Protein AF-A0A2V7C5Q1-F1 (afdb_monomer_lite)

Foldseek 3Di:
DPPVVVVVVVVVVVCVVVPPDDPPPPPPPPQCAVVVLVVLVVLLVVLVVVLVVLVPDPDCPVVVSVVSNVVSVVSNVVSVVVNVVCVVVPGPCPVVPPDDDDDPDDDDDDDDD

Structure (mmCIF, N/CA/C/O backbone):
data_AF-A0A2V7C5Q1-F1
#
_entry.id   AF-A0A2V7C5Q1-F1
#
loop_
_atom_site.group_PDB
_atom_site.id
_atom_site.type_symbol
_atom_site.label_atom_id
_atom_site.label_alt_id
_atom_site.label_comp_id
_atom_site.label_asym_id
_atom_site.label_entity_id
_atom_site.label_seq_id
_atom_site.pdbx_PDB_ins_code
_atom_site.Cartn_x
_atom_site.Cartn_y
_atom_site.Cartn_z
_atom_site.occupancy
_atom_site.B_iso_or_equiv
_atom_site.auth_seq_id
_atom_site.auth_comp_id
_atom_site.auth_asym_id
_atom_sit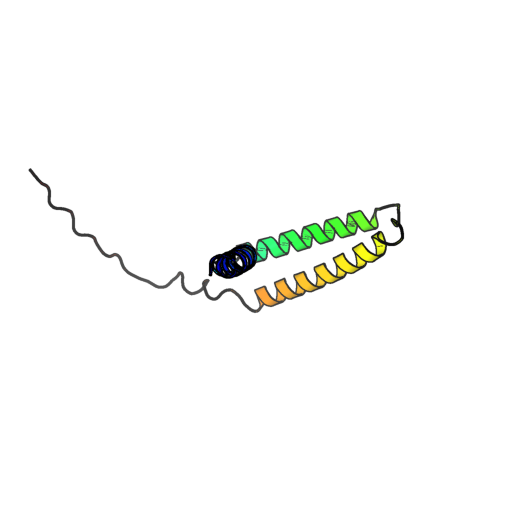e.auth_atom_id
_atom_site.pdbx_PDB_model_num
ATOM 1 N N . MET A 1 1 ? 25.842 -49.068 24.615 1.00 47.88 1 MET A N 1
ATOM 2 C CA . MET A 1 1 ? 24.574 -48.345 24.351 1.00 47.88 1 MET A CA 1
ATOM 3 C C . MET A 1 1 ? 24.735 -46.822 24.181 1.00 47.88 1 MET A C 1
ATOM 5 O O . MET A 1 1 ? 23.739 -46.120 24.160 1.00 47.88 1 MET A O 1
ATOM 9 N N . LEU A 1 2 ? 25.950 -46.299 23.956 1.00 52.22 2 LEU A N 1
ATOM 10 C CA . LEU A 1 2 ? 26.220 -44.850 23.940 1.00 52.22 2 LEU A CA 1
ATOM 11 C C . LEU A 1 2 ? 25.971 -44.152 22.582 1.00 52.22 2 LEU A C 1
ATOM 13 O O . LEU A 1 2 ? 25.847 -42.941 22.516 1.00 52.22 2 LEU A O 1
ATOM 17 N N . LYS A 1 3 ? 25.872 -44.906 21.479 1.00 51.38 3 LYS A N 1
ATOM 18 C CA . LYS A 1 3 ? 25.737 -44.343 20.118 1.00 51.38 3 LYS A CA 1
ATOM 19 C C . LYS A 1 3 ? 24.291 -44.017 19.709 1.00 51.38 3 LYS A C 1
ATOM 21 O O . LYS A 1 3 ? 24.085 -43.271 18.761 1.00 51.38 3 LYS A O 1
ATOM 26 N N . ARG A 1 4 ? 23.300 -44.571 20.420 1.00 53.19 4 ARG A N 1
ATOM 27 C CA . ARG A 1 4 ? 21.861 -44.351 20.163 1.00 53.19 4 ARG A CA 1
ATOM 28 C C . ARG A 1 4 ? 21.314 -43.128 20.912 1.00 53.19 4 ARG A C 1
ATOM 30 O O . ARG A 1 4 ? 20.378 -42.492 20.450 1.00 53.19 4 ARG A O 1
ATOM 37 N N . SER A 1 5 ? 21.930 -42.765 22.037 1.00 53.47 5 SER A N 1
ATOM 38 C CA . SER A 1 5 ? 21.578 -41.576 22.822 1.00 53.47 5 SER A CA 1
ATOM 39 C C . SER A 1 5 ? 22.082 -40.274 22.191 1.00 53.47 5 SER A C 1
ATOM 41 O O . SER A 1 5 ? 21.421 -39.249 22.312 1.00 53.47 5 SER A O 1
ATOM 43 N N . VAL A 1 6 ? 23.201 -40.310 21.457 1.00 57.62 6 VAL A N 1
ATOM 44 C CA . VAL A 1 6 ? 23.737 -39.134 20.741 1.00 57.62 6 VAL A CA 1
ATOM 45 C C . VAL A 1 6 ? 22.853 -38.747 19.551 1.00 57.62 6 VAL A C 1
ATOM 47 O O . VAL A 1 6 ? 22.628 -37.567 19.307 1.00 57.62 6 VAL A O 1
ATOM 50 N N . THR A 1 7 ? 22.283 -39.727 18.844 1.00 54.09 7 THR A N 1
ATOM 51 C CA . THR A 1 7 ? 21.331 -39.480 17.747 1.00 54.09 7 THR A CA 1
ATOM 52 C C . THR A 1 7 ? 19.997 -38.941 18.263 1.00 54.09 7 THR A C 1
ATOM 54 O O . THR A 1 7 ? 19.452 -38.014 17.670 1.00 54.09 7 THR A O 1
ATOM 57 N N . ALA A 1 8 ? 19.506 -39.446 19.400 1.00 53.72 8 ALA A N 1
ATOM 58 C CA . ALA A 1 8 ? 18.302 -38.917 20.042 1.00 53.72 8 ALA A CA 1
ATOM 59 C C . ALA A 1 8 ? 18.487 -37.466 20.527 1.00 53.72 8 ALA A C 1
ATOM 61 O O . ALA A 1 8 ? 17.603 -36.642 20.316 1.00 53.72 8 ALA A O 1
ATOM 62 N N . ALA A 1 9 ? 19.647 -37.129 21.101 1.00 54.22 9 ALA A N 1
ATOM 63 C CA . ALA A 1 9 ? 19.957 -35.766 21.541 1.00 54.22 9 ALA A CA 1
ATOM 64 C C . ALA A 1 9 ? 20.109 -34.775 20.369 1.00 54.22 9 ALA A C 1
ATOM 66 O O . ALA A 1 9 ? 19.682 -33.627 20.477 1.00 54.22 9 ALA A O 1
ATOM 67 N N . LEU A 1 10 ? 20.658 -35.218 19.231 1.00 54.12 10 LEU A N 1
ATOM 68 C CA . LEU A 1 10 ? 20.826 -34.377 18.042 1.00 54.12 10 LEU A CA 1
ATOM 69 C C . LEU A 1 10 ? 19.479 -34.033 17.376 1.00 54.12 10 LEU A C 1
ATOM 71 O O . LEU A 1 10 ? 19.261 -32.888 16.990 1.00 54.12 10 LEU A O 1
ATOM 75 N N . VAL A 1 11 ? 18.550 -34.992 17.288 1.00 56.09 11 VAL A N 1
ATOM 76 C CA . VAL A 1 11 ? 17.201 -34.752 16.733 1.00 56.09 11 VAL A CA 1
ATOM 77 C C . VAL A 1 11 ? 16.375 -33.845 17.654 1.00 56.09 11 VAL A C 1
ATOM 79 O O . VAL A 1 11 ? 15.636 -32.989 17.170 1.00 56.09 11 VAL A O 1
ATOM 82 N N . LEU A 1 12 ? 16.551 -33.961 18.974 1.00 54.03 12 LEU A N 1
ATOM 83 C CA . LEU A 1 12 ? 15.882 -33.100 19.954 1.00 54.03 12 LEU A CA 1
ATOM 84 C C . LEU A 1 12 ? 16.397 -31.652 19.902 1.00 54.03 12 LEU A C 1
ATOM 86 O O . LEU A 1 12 ? 15.598 -30.727 19.990 1.00 54.03 12 LEU A O 1
ATOM 90 N N . ALA A 1 13 ? 17.697 -31.440 19.673 1.00 53.12 13 ALA A N 1
ATOM 91 C CA . ALA A 1 13 ? 18.274 -30.100 19.533 1.00 53.12 13 ALA A CA 1
ATOM 92 C C . ALA A 1 13 ? 17.837 -29.389 18.237 1.00 53.12 13 ALA A C 1
ATOM 94 O O . ALA A 1 13 ? 17.578 -28.188 18.257 1.00 53.12 13 ALA A O 1
ATOM 95 N N . VAL A 1 14 ? 17.687 -30.120 17.124 1.00 54.56 14 VAL A N 1
ATOM 96 C CA . VAL A 1 14 ? 17.176 -29.554 15.859 1.00 54.56 14 VAL A CA 1
ATOM 97 C C . VAL A 1 14 ? 15.660 -29.312 15.925 1.00 54.56 14 VAL A C 1
ATOM 99 O O . VAL A 1 14 ? 15.179 -28.291 15.437 1.00 54.56 14 VAL A O 1
ATOM 102 N N . GLY A 1 15 ? 14.904 -30.189 16.594 1.00 49.44 15 GLY A N 1
ATOM 103 C CA . GLY A 1 15 ? 13.470 -29.995 16.837 1.00 49.44 15 GLY A CA 1
ATOM 104 C C . GLY A 1 15 ? 13.150 -28.829 17.782 1.00 49.44 15 GLY A C 1
ATOM 105 O O . GLY A 1 15 ? 12.096 -28.209 17.654 1.00 49.44 15 GLY A O 1
ATOM 106 N N . PHE A 1 16 ? 14.064 -28.473 18.689 1.00 51.22 16 PHE A N 1
ATOM 107 C CA . PHE A 1 16 ? 13.860 -27.366 19.628 1.00 51.22 16 PHE A CA 1
ATOM 108 C C . PHE A 1 16 ? 14.039 -25.982 18.983 1.00 51.22 16 PHE A C 1
ATOM 110 O O . PHE A 1 16 ? 13.375 -25.031 19.390 1.00 51.22 16 PHE A O 1
ATOM 117 N N . VAL A 1 17 ? 14.856 -25.867 17.927 1.00 53.59 17 VAL A N 1
ATOM 118 C CA . VAL A 1 17 ? 15.017 -24.608 17.172 1.00 53.59 17 VAL A CA 1
ATOM 119 C C . VAL A 1 17 ? 13.775 -24.284 16.324 1.00 53.59 17 VAL A C 1
ATOM 121 O O . VAL A 1 17 ? 13.505 -23.113 16.076 1.00 53.59 17 VAL A O 1
ATOM 124 N N . LEU A 1 18 ? 12.964 -25.281 15.943 1.00 57.19 18 LEU A N 1
ATOM 125 C CA . LEU A 1 18 ? 11.686 -25.058 15.243 1.00 57.19 18 LEU A CA 1
ATOM 126 C C . LEU A 1 18 ? 10.449 -25.037 16.164 1.00 57.19 18 LEU A C 1
ATOM 128 O O . LEU A 1 18 ? 9.371 -24.659 15.712 1.00 57.19 18 LEU A O 1
ATOM 132 N N . GLY A 1 19 ? 10.568 -25.449 17.430 1.00 52.78 19 GLY A N 1
ATOM 133 C CA . GLY A 1 19 ? 9.412 -25.773 18.277 1.00 52.78 19 GLY A CA 1
ATOM 134 C C . GLY A 1 19 ? 9.034 -24.767 19.370 1.00 52.78 19 GLY A C 1
ATOM 135 O O . GLY A 1 19 ? 8.028 -24.987 20.039 1.00 52.78 19 GLY A O 1
ATOM 136 N N . PHE A 1 20 ? 9.802 -23.692 19.591 1.00 50.72 20 PHE A N 1
ATOM 137 C CA . PHE A 1 20 ? 9.652 -22.845 20.789 1.00 50.72 20 PHE A CA 1
ATOM 138 C C . PHE A 1 20 ? 9.480 -21.333 20.530 1.00 50.72 20 PHE A C 1
ATOM 140 O O . PHE A 1 20 ? 9.991 -20.511 21.283 1.00 50.72 20 PHE A O 1
ATOM 147 N N . VAL A 1 21 ? 8.704 -20.942 19.509 1.00 48.56 21 VAL A N 1
ATOM 148 C CA . VAL A 1 21 ? 8.157 -19.567 19.375 1.00 48.56 21 VAL A CA 1
ATOM 149 C C . VAL A 1 21 ? 6.684 -19.615 18.933 1.00 48.56 21 VAL A C 1
ATOM 151 O O . VAL A 1 21 ? 6.317 -19.079 17.896 1.00 48.56 21 VAL A O 1
ATOM 154 N N . THR A 1 22 ? 5.803 -20.265 19.702 1.00 55.88 22 THR A N 1
ATOM 155 C CA . THR A 1 22 ? 4.358 -20.297 19.357 1.00 55.88 22 THR A CA 1
ATOM 156 C C . THR A 1 22 ? 3.423 -19.876 20.491 1.00 55.88 22 THR A C 1
ATOM 158 O O . THR A 1 22 ? 2.235 -20.139 20.402 1.00 55.88 22 THR A O 1
ATOM 161 N N . LEU A 1 23 ? 3.883 -19.197 21.551 1.00 52.34 23 LEU A N 1
ATOM 162 C CA . LEU A 1 23 ? 2.981 -18.861 22.675 1.00 52.34 23 LEU A CA 1
ATOM 163 C C . LEU A 1 23 ? 3.088 -17.446 23.262 1.00 52.34 23 LEU A C 1
ATOM 165 O O . LEU A 1 23 ? 2.493 -17.188 24.300 1.00 52.34 23 LEU A O 1
ATOM 169 N N . ALA A 1 24 ? 3.761 -16.499 22.602 1.00 51.56 24 ALA A N 1
ATOM 170 C CA . ALA A 1 24 ? 3.829 -15.123 23.119 1.00 51.56 24 ALA A CA 1
ATOM 171 C C . ALA A 1 24 ? 3.600 -14.019 22.074 1.00 51.56 24 ALA A C 1
ATOM 173 O O . ALA A 1 24 ? 3.949 -12.870 22.311 1.00 51.56 24 ALA A O 1
ATOM 174 N N . PHE A 1 25 ? 2.966 -14.340 20.944 1.00 48.59 25 PHE A N 1
ATOM 175 C CA . PHE A 1 25 ? 2.326 -13.330 20.095 1.00 48.59 25 PHE A CA 1
ATOM 176 C C . PHE A 1 25 ? 0.804 -13.472 20.172 1.00 48.59 25 PHE A C 1
ATOM 178 O O . PHE A 1 25 ? 0.094 -13.465 19.170 1.00 48.59 25 PHE A O 1
ATOM 185 N N . THR A 1 26 ? 0.275 -13.541 21.396 1.00 54.50 26 THR A N 1
ATOM 186 C CA . THR A 1 26 ? -1.010 -12.888 21.635 1.00 54.50 26 THR A CA 1
ATOM 187 C C . THR A 1 26 ? -0.733 -11.412 21.416 1.00 54.50 26 THR A C 1
ATOM 189 O O . THR A 1 26 ? -0.275 -10.709 22.314 1.00 54.50 26 THR A O 1
ATOM 192 N N . GLN A 1 27 ? -0.920 -10.963 20.172 1.00 46.00 27 GLN A N 1
ATOM 193 C CA . GLN A 1 27 ? -1.228 -9.572 19.917 1.00 46.00 27 GLN A CA 1
ATOM 194 C C . GLN A 1 27 ? -2.416 -9.268 20.826 1.00 46.00 27 GLN A C 1
ATOM 196 O O . GLN A 1 27 ? -3.558 -9.601 20.507 1.00 46.00 27 GLN A O 1
ATOM 201 N N . ASP A 1 28 ? -2.123 -8.651 21.964 1.00 44.41 28 ASP A N 1
ATOM 202 C CA . ASP A 1 28 ? -3.029 -7.762 22.663 1.00 44.41 28 ASP A CA 1
ATOM 203 C C . ASP A 1 28 ? -3.309 -6.648 21.653 1.00 44.41 28 ASP A C 1
ATOM 205 O O . ASP A 1 28 ? -2.630 -5.624 21.579 1.00 44.41 28 ASP A O 1
ATOM 209 N N . LYS A 1 29 ? -4.172 -6.963 20.683 1.00 52.06 29 LYS A N 1
ATOM 210 C CA . LYS A 1 29 ? -4.611 -6.031 19.668 1.00 52.06 29 LYS A CA 1
ATOM 211 C C . LYS A 1 29 ? -5.435 -5.061 20.493 1.00 52.06 29 LYS A C 1
ATOM 213 O O . LYS A 1 29 ? -6.502 -5.478 20.956 1.00 52.06 29 LYS A O 1
ATOM 218 N N . PRO A 1 30 ? -4.961 -3.819 20.726 1.00 51.84 30 PRO A N 1
ATOM 219 C CA . PRO A 1 30 ? -5.794 -2.852 21.407 1.00 51.84 30 PRO A CA 1
ATOM 220 C C . PRO A 1 30 ? -7.134 -2.863 20.672 1.00 51.84 30 PRO A C 1
ATOM 222 O O . PRO A 1 30 ? -7.133 -3.027 19.438 1.00 51.84 30 PRO A O 1
ATOM 225 N N . PRO A 1 31 ? -8.267 -2.769 21.398 1.00 53.78 31 PRO A N 1
ATOM 226 C CA . PRO A 1 31 ? -9.587 -2.774 20.778 1.00 53.78 31 PRO A CA 1
ATOM 227 C C . PRO A 1 31 ? -9.520 -1.850 19.573 1.00 53.78 31 PRO A C 1
ATOM 229 O O . PRO A 1 31 ? -8.794 -0.860 19.650 1.00 53.78 31 PRO A O 1
ATOM 232 N N . ALA A 1 32 ? -10.169 -2.186 18.456 1.00 56.09 32 ALA A N 1
ATOM 233 C CA . ALA A 1 32 ? -10.187 -1.356 17.252 1.00 56.09 32 ALA A CA 1
ATOM 234 C C . ALA A 1 32 ? -10.737 0.035 17.614 1.00 56.09 32 ALA A C 1
ATOM 236 O O . ALA A 1 32 ? -11.925 0.327 17.546 1.00 56.09 32 ALA A O 1
ATOM 237 N N . THR A 1 33 ? -9.849 0.861 18.144 1.00 58.44 33 THR A N 1
ATOM 238 C CA . THR A 1 33 ? -10.150 2.108 18.818 1.00 58.44 33 THR A CA 1
ATOM 239 C C . THR A 1 33 ? -10.123 3.150 17.723 1.00 58.44 33 THR A C 1
ATOM 241 O O . THR A 1 33 ? -9.533 2.953 16.660 1.00 58.44 33 THR A O 1
ATOM 244 N N . ARG A 1 34 ? -10.701 4.312 17.995 1.00 60.25 34 ARG A N 1
ATOM 245 C CA . ARG A 1 34 ? -10.571 5.524 17.176 1.00 60.25 34 ARG A CA 1
ATOM 246 C C . ARG A 1 34 ? -9.149 5.744 16.604 1.00 60.25 34 ARG A C 1
ATOM 248 O O . ARG A 1 34 ? -9.019 6.240 15.491 1.00 60.25 34 ARG A O 1
ATOM 255 N N . ALA A 1 35 ? -8.104 5.310 17.322 1.00 63.81 35 ALA A N 1
ATOM 256 C CA . ALA A 1 35 ? -6.705 5.300 16.882 1.00 63.81 35 ALA A CA 1
ATOM 257 C C . ALA A 1 35 ? -6.414 4.395 15.661 1.00 63.81 35 ALA A C 1
ATOM 259 O O . ALA A 1 35 ? -5.671 4.798 14.771 1.00 63.81 3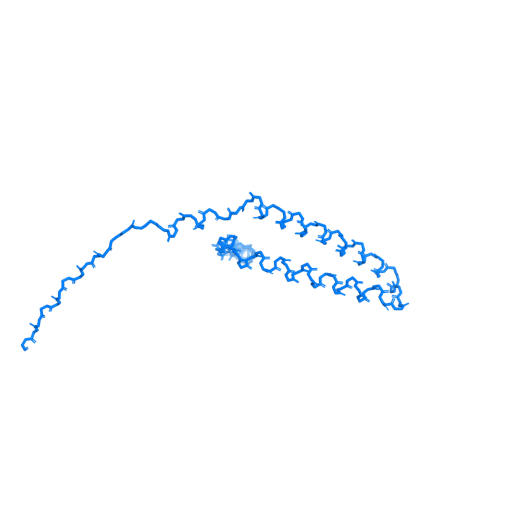5 ALA A O 1
ATOM 260 N N . GLY A 1 36 ? -7.022 3.208 15.571 1.00 72.62 36 GLY A N 1
ATOM 261 C CA . GLY A 1 36 ? -6.888 2.313 14.416 1.00 72.62 36 GLY A CA 1
ATOM 262 C C . GLY A 1 36 ? -7.556 2.879 13.161 1.00 72.62 36 GLY A C 1
ATOM 263 O O . GLY A 1 36 ? -7.004 2.785 12.069 1.00 72.62 36 GLY A O 1
ATOM 264 N N . LEU A 1 37 ? -8.694 3.567 13.310 1.00 80.19 37 LEU A N 1
ATOM 265 C CA . LEU A 1 37 ? -9.349 4.237 12.181 1.00 80.19 37 LEU A CA 1
ATOM 266 C C . LEU A 1 37 ? -8.505 5.399 11.634 1.00 80.19 37 LEU A C 1
ATOM 268 O O . LEU A 1 37 ? -8.453 5.609 10.424 1.00 80.19 37 LEU A O 1
ATOM 272 N N . HIS A 1 38 ? -7.803 6.122 12.511 1.00 83.31 38 HIS A N 1
ATOM 273 C CA . HIS A 1 38 ? -6.856 7.160 12.100 1.00 83.31 38 HIS A CA 1
ATOM 274 C C . HIS A 1 38 ? -5.692 6.581 11.279 1.00 83.31 38 HIS A C 1
ATOM 276 O O . HIS A 1 38 ? -5.303 7.166 10.271 1.00 83.31 38 HIS A O 1
ATOM 282 N N . GLN A 1 39 ? -5.177 5.406 11.655 1.00 87.81 39 GLN A N 1
ATOM 283 C CA . GLN A 1 39 ? -4.134 4.712 10.890 1.00 87.81 39 GLN A CA 1
ATOM 284 C C . GLN A 1 39 ? -4.627 4.273 9.505 1.00 87.81 39 GLN A C 1
ATOM 286 O O . GLN A 1 39 ? -3.905 4.445 8.526 1.00 87.81 39 GLN A O 1
ATOM 291 N N . ILE A 1 40 ? -5.864 3.776 9.400 1.00 88.81 40 ILE A N 1
ATOM 292 C CA . ILE A 1 40 ? -6.489 3.428 8.111 1.00 88.81 40 ILE A CA 1
ATOM 293 C C . ILE A 1 40 ? -6.620 4.666 7.212 1.00 88.81 40 ILE A C 1
ATOM 295 O O . ILE A 1 40 ? -6.297 4.602 6.028 1.00 88.81 40 ILE A O 1
ATOM 299 N N . TYR A 1 41 ? -7.018 5.813 7.771 1.00 89.31 41 TYR A N 1
ATOM 300 C CA . TYR A 1 41 ? -7.068 7.079 7.031 1.00 89.31 41 TYR A CA 1
ATOM 301 C C . TYR A 1 41 ? -5.683 7.544 6.562 1.00 89.31 41 TYR A C 1
ATOM 303 O O . TYR A 1 41 ? -5.529 7.972 5.417 1.00 89.31 41 TYR A O 1
ATOM 311 N N . ALA A 1 42 ? -4.669 7.444 7.424 1.00 91.56 42 ALA A N 1
ATOM 312 C CA . ALA A 1 42 ? -3.295 7.788 7.069 1.00 91.56 42 ALA A CA 1
ATOM 313 C C . ALA A 1 42 ? -2.758 6.884 5.947 1.00 91.56 42 ALA A C 1
ATOM 315 O O . ALA A 1 42 ? -2.145 7.380 5.002 1.00 91.56 42 ALA A O 1
ATOM 316 N N . ALA A 1 43 ? -3.047 5.581 6.009 1.00 91.94 43 ALA A N 1
ATOM 317 C CA . ALA A 1 43 ? -2.694 4.625 4.963 1.00 91.94 43 ALA A CA 1
ATOM 318 C C . ALA A 1 43 ? -3.418 4.919 3.638 1.00 91.94 43 ALA A C 1
ATOM 320 O O . ALA A 1 43 ? -2.808 4.868 2.574 1.00 91.94 43 ALA A O 1
ATOM 321 N N . ALA A 1 44 ? -4.701 5.286 3.678 1.00 93.62 44 ALA A N 1
ATOM 322 C CA . ALA A 1 44 ? -5.432 5.667 2.469 1.00 93.62 44 ALA A CA 1
ATOM 323 C C . ALA A 1 44 ? -4.796 6.893 1.789 1.00 93.62 44 ALA A C 1
ATOM 325 O O . ALA A 1 44 ? -4.621 6.907 0.570 1.00 93.62 44 ALA A O 1
ATOM 326 N N . LYS A 1 45 ? -4.375 7.889 2.579 1.00 93.94 45 LYS A N 1
ATOM 327 C CA . LYS A 1 45 ? -3.687 9.082 2.070 1.00 93.94 45 LYS A CA 1
ATOM 328 C C . LYS A 1 45 ? -2.317 8.755 1.465 1.00 93.94 45 LYS A C 1
ATOM 330 O O . LYS A 1 45 ? -1.981 9.283 0.405 1.00 93.94 45 LYS A O 1
ATOM 335 N N . SER A 1 46 ? -1.534 7.880 2.099 1.00 94.75 46 SER A N 1
ATOM 336 C CA . SER A 1 46 ? -0.220 7.492 1.569 1.00 94.75 46 SER A CA 1
ATOM 337 C C . SER A 1 46 ? -0.332 6.697 0.265 1.00 94.75 46 SER A C 1
ATOM 339 O O . SER A 1 46 ? 0.489 6.878 -0.638 1.00 94.75 46 SER A O 1
ATOM 341 N N . LEU A 1 47 ? -1.370 5.867 0.112 1.00 94.38 47 LEU A N 1
ATOM 342 C CA . LEU A 1 47 ? -1.657 5.192 -1.156 1.00 94.38 47 LEU A CA 1
ATOM 343 C C . LEU A 1 47 ? -2.036 6.178 -2.262 1.00 94.38 47 LEU A C 1
ATOM 345 O O . LEU A 1 47 ? -1.587 6.016 -3.393 1.00 94.38 47 LEU A O 1
ATOM 349 N N . GLU A 1 48 ? -2.802 7.220 -1.948 1.00 94.50 48 GLU A N 1
ATOM 350 C CA . GLU A 1 48 ? -3.151 8.270 -2.909 1.00 94.50 48 GLU A CA 1
ATOM 351 C C . GLU A 1 48 ? -1.906 9.046 -3.377 1.00 94.50 48 GLU A C 1
ATOM 353 O O . GLU A 1 48 ? -1.722 9.299 -4.570 1.00 94.50 48 GLU A O 1
ATOM 358 N N . GLU A 1 49 ? -1.001 9.377 -2.453 1.00 95.44 49 GLU A N 1
ATOM 359 C CA . GLU A 1 49 ? 0.306 9.953 -2.788 1.00 95.44 49 GLU A CA 1
ATOM 360 C C . GLU A 1 49 ? 1.112 9.009 -3.680 1.00 95.44 49 GLU A C 1
ATOM 362 O O . GLU A 1 49 ? 1.606 9.424 -4.731 1.00 95.44 49 GLU A O 1
ATOM 367 N N . THR A 1 50 ? 1.185 7.730 -3.309 1.00 94.62 50 THR A N 1
ATOM 368 C CA . THR A 1 50 ? 1.876 6.695 -4.088 1.00 94.62 50 THR A CA 1
ATOM 369 C C . THR A 1 50 ? 1.305 6.596 -5.500 1.00 94.62 50 THR A C 1
ATOM 371 O O . THR A 1 50 ? 2.071 6.579 -6.463 1.00 94.62 50 THR A O 1
ATOM 374 N N . GLN A 1 51 ? -0.021 6.615 -5.653 1.00 94.56 51 GLN A N 1
ATOM 375 C CA . GLN A 1 51 ? -0.680 6.625 -6.956 1.00 94.56 51 GLN A CA 1
ATOM 376 C C . GLN A 1 51 ? -0.238 7.835 -7.783 1.00 94.56 51 GLN A C 1
ATOM 378 O O . GLN A 1 51 ? 0.196 7.657 -8.918 1.00 94.56 51 GLN A O 1
ATOM 383 N N . ARG A 1 52 ? -0.248 9.047 -7.212 1.00 94.25 52 ARG A N 1
ATOM 384 C CA . ARG A 1 52 ? 0.220 10.261 -7.908 1.00 94.25 52 ARG A CA 1
ATOM 385 C C . ARG A 1 52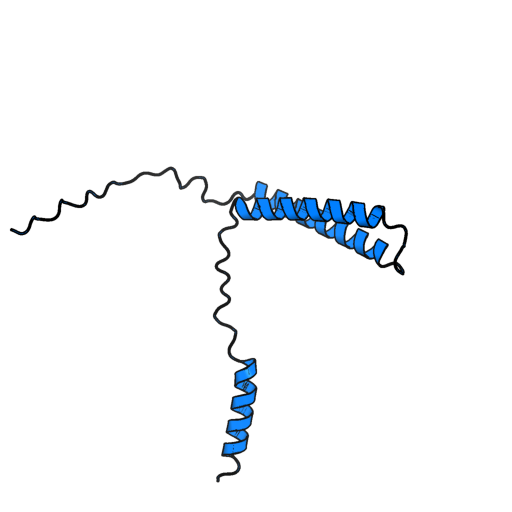 ? 1.698 10.201 -8.287 1.00 94.25 52 ARG A C 1
ATOM 387 O O . ARG A 1 52 ? 2.098 10.787 -9.292 1.00 94.25 52 ARG A O 1
ATOM 394 N N . HIS A 1 53 ? 2.538 9.569 -7.469 1.00 92.81 53 HIS A N 1
ATOM 395 C CA . HIS A 1 53 ? 3.955 9.374 -7.783 1.00 92.81 53 HIS A CA 1
ATOM 396 C C . HIS A 1 53 ? 4.139 8.383 -8.929 1.00 92.81 53 HIS A C 1
ATOM 398 O O . HIS A 1 53 ? 4.891 8.660 -9.861 1.00 92.81 53 HIS A O 1
ATOM 404 N N . LEU A 1 54 ? 3.401 7.275 -8.906 1.00 91.12 54 LEU A N 1
ATOM 405 C CA . LEU A 1 54 ? 3.399 6.310 -9.994 1.00 91.12 54 LEU A CA 1
ATOM 406 C C . LEU A 1 54 ? 2.832 6.934 -11.274 1.00 91.12 54 LEU A C 1
ATOM 408 O O . LEU A 1 54 ? 3.428 6.770 -12.325 1.00 91.12 54 LEU A O 1
ATOM 412 N N . GLU A 1 55 ? 1.753 7.712 -11.228 1.00 90.44 55 GLU A N 1
ATOM 413 C CA . GLU A 1 55 ? 1.173 8.407 -12.392 1.00 90.44 55 GLU A CA 1
ATOM 414 C C . GLU A 1 55 ? 2.117 9.443 -13.019 1.00 90.44 55 GLU A C 1
ATOM 416 O O . GLU A 1 55 ? 2.114 9.613 -14.237 1.00 90.44 55 GLU A O 1
ATOM 421 N N . ARG A 1 56 ? 2.979 10.073 -12.219 1.00 90.25 56 ARG A N 1
ATOM 422 C CA . ARG A 1 56 ? 3.995 11.016 -12.711 1.00 90.25 56 ARG A CA 1
ATOM 423 C C . ARG A 1 56 ? 5.309 10.361 -13.126 1.00 90.25 56 ARG A C 1
ATOM 425 O O . ARG A 1 56 ? 6.140 11.030 -13.725 1.00 90.25 56 ARG A O 1
ATOM 432 N N . ALA A 1 57 ? 5.518 9.084 -12.814 1.00 88.44 57 ALA A N 1
ATOM 433 C CA . ALA A 1 57 ? 6.731 8.389 -13.213 1.00 88.44 57 ALA A CA 1
ATOM 434 C C . ALA A 1 57 ? 6.814 8.284 -14.745 1.00 88.44 57 ALA A C 1
ATOM 436 O O . ALA A 1 57 ? 5.965 7.655 -15.380 1.00 88.44 57 ALA A O 1
ATOM 437 N N . GLU A 1 58 ? 7.858 8.879 -15.323 1.00 81.00 58 GLU A N 1
ATOM 438 C CA . GLU A 1 58 ? 8.108 8.902 -16.773 1.00 81.00 58 GLU A CA 1
ATOM 439 C C . GLU A 1 58 ? 8.448 7.513 -17.330 1.00 81.00 58 GLU A C 1
ATOM 441 O O . GLU A 1 58 ? 8.208 7.212 -18.499 1.00 81.00 58 GLU A O 1
ATOM 446 N N . HIS A 1 59 ? 8.984 6.631 -16.483 1.00 86.69 59 HIS A N 1
ATOM 447 C CA . HIS A 1 59 ? 9.398 5.290 -16.870 1.00 86.69 59 HIS A CA 1
ATOM 448 C C . HIS A 1 59 ? 8.384 4.234 -16.439 1.00 86.69 59 HIS A C 1
ATOM 450 O O . HIS A 1 59 ? 7.957 4.163 -15.290 1.00 86.69 59 HIS A O 1
ATOM 456 N N . TYR A 1 60 ? 8.048 3.337 -17.365 1.00 79.00 60 TYR A N 1
ATOM 457 C CA . TYR A 1 60 ? 7.146 2.213 -17.105 1.00 79.00 60 TYR A CA 1
ATOM 458 C C . TYR A 1 60 ? 7.802 1.077 -16.302 1.00 79.00 60 TYR A C 1
ATOM 460 O O . TYR A 1 60 ? 7.106 0.134 -15.928 1.00 79.00 60 TYR A O 1
ATOM 468 N N . PHE A 1 61 ? 9.112 1.171 -16.020 1.00 85.38 61 PHE A N 1
ATOM 469 C CA . PHE A 1 61 ? 9.911 0.197 -15.260 1.00 85.38 61 PHE A CA 1
ATOM 470 C C . PHE A 1 61 ? 9.584 -1.254 -15.651 1.00 85.38 61 PHE A C 1
ATOM 472 O O . PHE A 1 61 ? 9.184 -2.052 -14.812 1.00 85.38 61 PHE A O 1
ATOM 479 N N . GLY A 1 62 ? 9.634 -1.578 -16.948 1.00 85.62 62 GLY A N 1
ATOM 480 C CA . GLY A 1 62 ? 9.340 -2.933 -17.439 1.00 85.62 62 GLY A CA 1
ATOM 481 C C . GLY A 1 62 ? 7.893 -3.408 -17.226 1.00 85.62 62 GLY A C 1
ATOM 482 O O . GLY A 1 62 ? 7.645 -4.605 -17.179 1.00 85.62 62 GLY A O 1
ATOM 483 N N . GLY A 1 63 ? 6.937 -2.490 -17.052 1.00 89.31 63 GLY A N 1
ATOM 484 C CA . GLY A 1 63 ? 5.530 -2.800 -16.767 1.00 89.31 63 GLY A CA 1
ATOM 485 C C . GLY A 1 63 ? 5.199 -2.867 -15.272 1.00 89.31 63 GLY A C 1
ATOM 486 O O . GLY A 1 63 ? 4.021 -2.856 -14.904 1.00 89.31 63 GLY A O 1
ATOM 487 N N . HIS A 1 64 ? 6.203 -2.841 -14.388 1.00 94.06 64 HIS A N 1
ATOM 488 C CA . HIS A 1 64 ? 5.986 -2.858 -12.938 1.00 94.06 64 HIS A CA 1
ATOM 489 C C . HIS A 1 64 ? 5.223 -1.632 -12.444 1.00 94.06 64 HIS A C 1
ATOM 491 O O . HIS A 1 64 ? 4.441 -1.746 -11.505 1.00 94.06 64 HIS A O 1
ATOM 497 N N . ARG A 1 65 ? 5.379 -0.481 -13.108 1.00 93.00 65 ARG A N 1
ATOM 498 C CA . ARG A 1 65 ? 4.616 0.733 -12.796 1.00 93.00 65 ARG A CA 1
ATOM 499 C C . ARG A 1 65 ? 3.107 0.512 -12.924 1.00 93.00 65 ARG A C 1
ATOM 501 O O . ARG A 1 65 ? 2.355 0.872 -12.024 1.00 93.00 65 ARG A O 1
ATOM 508 N N . ALA A 1 66 ? 2.673 -0.074 -14.040 1.00 91.69 66 ALA A N 1
ATOM 509 C CA . ALA A 1 66 ? 1.259 -0.330 -14.302 1.00 91.69 66 ALA A CA 1
ATOM 510 C C . ALA A 1 66 ? 0.695 -1.342 -13.295 1.00 91.69 66 ALA A C 1
ATOM 512 O O . ALA A 1 66 ? -0.360 -1.105 -12.711 1.00 91.69 66 ALA A O 1
ATOM 513 N N . LYS A 1 67 ? 1.458 -2.405 -13.008 1.00 94.12 67 LYS A N 1
ATOM 514 C CA . LYS A 1 67 ? 1.100 -3.395 -11.985 1.00 94.12 67 LYS A CA 1
ATOM 515 C C . LYS A 1 67 ? 1.017 -2.782 -10.582 1.00 94.12 67 LYS A C 1
ATOM 517 O O . LYS A 1 67 ? 0.105 -3.094 -9.826 1.00 94.12 67 LYS A O 1
ATOM 522 N N . ALA A 1 68 ? 1.939 -1.888 -10.229 1.00 94.56 68 ALA A N 1
ATOM 523 C CA . ALA A 1 68 ? 1.905 -1.181 -8.953 1.00 94.56 68 ALA A CA 1
ATOM 524 C C . ALA A 1 68 ? 0.670 -0.273 -8.846 1.00 94.56 68 ALA A C 1
ATOM 526 O O . ALA A 1 68 ? 0.014 -0.269 -7.809 1.00 94.56 68 ALA A O 1
ATOM 527 N N . LEU A 1 69 ? 0.308 0.443 -9.917 1.00 94.06 69 LEU A N 1
ATOM 528 C CA . LEU A 1 69 ? -0.912 1.259 -9.954 1.00 94.06 69 LEU A CA 1
ATOM 529 C C . LEU A 1 69 ? -2.180 0.428 -9.753 1.00 94.06 69 LEU A C 1
ATOM 531 O O . LEU A 1 69 ? -3.089 0.862 -9.047 1.00 94.06 69 LEU A O 1
ATOM 535 N N . GLU A 1 70 ? -2.245 -0.756 -10.355 1.00 94.50 70 GLU A N 1
ATOM 536 C CA . GLU A 1 70 ? -3.362 -1.683 -10.170 1.00 94.50 70 GLU A CA 1
ATOM 537 C C . GLU A 1 70 ? -3.485 -2.131 -8.707 1.00 94.50 70 GLU A C 1
ATOM 539 O O . GLU A 1 70 ? -4.551 -1.982 -8.106 1.00 94.50 70 GLU A O 1
ATOM 544 N N . LEU A 1 71 ? -2.380 -2.582 -8.102 1.00 96.50 71 LEU A N 1
ATOM 545 C CA . LEU A 1 71 ? -2.349 -3.019 -6.702 1.00 96.50 71 LEU A CA 1
ATOM 546 C C . LEU A 1 71 ? -2.708 -1.884 -5.732 1.00 96.50 71 LEU A C 1
ATOM 548 O O . LEU A 1 71 ? -3.449 -2.097 -4.774 1.00 96.50 71 LEU A O 1
ATOM 552 N N . VAL A 1 72 ? -2.223 -0.665 -5.987 1.00 95.94 72 VAL A N 1
ATOM 553 C CA . VAL A 1 72 ? -2.555 0.517 -5.175 1.00 95.94 72 VAL A CA 1
ATOM 554 C C . VAL A 1 72 ? -4.052 0.832 -5.252 1.00 95.94 72 VAL A C 1
ATOM 556 O O . VAL A 1 72 ? -4.669 1.110 -4.222 1.00 95.94 72 VAL A O 1
ATOM 559 N N . LYS A 1 73 ? -4.665 0.732 -6.440 1.00 94.62 73 LYS A N 1
ATOM 560 C CA . LYS A 1 73 ? -6.115 0.922 -6.610 1.00 94.62 73 LYS A CA 1
ATOM 561 C C . LYS A 1 73 ? -6.926 -0.139 -5.869 1.00 94.62 73 LYS A C 1
ATOM 563 O O . LYS A 1 73 ? -7.901 0.209 -5.205 1.00 94.62 73 LYS A O 1
ATOM 568 N N . GLN A 1 74 ? -6.513 -1.404 -5.939 1.00 96.81 74 GLN A N 1
ATOM 569 C CA . GLN A 1 74 ? -7.154 -2.491 -5.192 1.00 96.81 74 GLN A CA 1
ATOM 570 C C . GLN A 1 74 ? -7.076 -2.247 -3.680 1.00 96.81 74 GLN A C 1
ATOM 572 O O . GLN A 1 74 ? -8.101 -2.249 -3.002 1.00 96.81 74 GLN A O 1
ATOM 577 N N . ALA A 1 75 ? -5.886 -1.932 -3.162 1.00 95.88 75 ALA A N 1
ATOM 578 C CA . ALA A 1 75 ? -5.689 -1.644 -1.742 1.00 95.88 75 ALA A CA 1
ATOM 579 C C . ALA A 1 75 ? -6.499 -0.423 -1.263 1.00 95.88 75 ALA A C 1
ATOM 581 O O . ALA A 1 75 ? -7.050 -0.438 -0.162 1.00 95.88 75 ALA A O 1
ATOM 582 N N . SER A 1 76 ? -6.623 0.620 -2.092 1.00 94.25 76 SER A N 1
ATOM 583 C CA . SER A 1 76 ? -7.478 1.779 -1.799 1.00 94.25 76 SER A CA 1
ATOM 584 C C . SER A 1 76 ? -8.957 1.385 -1.663 1.00 94.25 76 SER A C 1
ATOM 586 O O . SER A 1 76 ? -9.642 1.849 -0.747 1.00 94.25 76 SER A O 1
ATOM 588 N N . GLY A 1 77 ? -9.436 0.477 -2.522 1.00 95.00 77 GLY A N 1
ATOM 589 C CA . GLY A 1 77 ? -10.786 -0.083 -2.443 1.00 95.00 77 GLY A CA 1
ATOM 590 C C . GLY A 1 77 ? -11.044 -0.824 -1.128 1.00 95.00 77 GLY A C 1
ATOM 591 O O . GLY A 1 77 ? -12.027 -0.533 -0.445 1.00 95.00 77 GLY A O 1
ATOM 592 N N . GLU A 1 78 ? -10.129 -1.708 -0.732 1.00 94.19 78 GLU A N 1
ATOM 593 C CA . GLU A 1 78 ? -10.215 -2.464 0.527 1.00 94.19 78 GLU A CA 1
ATOM 594 C C . GLU A 1 78 ? -10.207 -1.545 1.757 1.00 94.19 78 GLU A C 1
ATOM 596 O O . GLU A 1 78 ? -11.024 -1.693 2.667 1.00 94.19 78 GLU A O 1
ATOM 601 N N . LEU A 1 79 ? -9.337 -0.527 1.783 1.00 92.81 79 LEU A N 1
ATOM 602 C CA . LEU A 1 79 ? -9.312 0.442 2.884 1.00 92.81 79 LEU A CA 1
ATOM 603 C C . LEU A 1 79 ? -10.620 1.234 2.973 1.00 92.81 79 LEU A C 1
ATOM 605 O O . LEU A 1 79 ? -11.086 1.523 4.078 1.00 92.81 79 LEU A O 1
ATOM 609 N N . LYS A 1 80 ? -11.245 1.564 1.837 1.00 91.62 80 LYS A N 1
ATOM 610 C CA . LYS A 1 80 ? -12.558 2.216 1.825 1.00 91.62 80 LYS A CA 1
ATOM 611 C C . LYS A 1 80 ? -13.633 1.326 2.442 1.00 91.62 80 LYS A C 1
ATOM 613 O O . LYS A 1 80 ? -14.377 1.802 3.300 1.00 91.62 80 LYS A O 1
ATOM 618 N N . GLN A 1 81 ? -13.662 0.047 2.080 1.00 92.12 81 GLN A N 1
ATOM 619 C CA . GLN A 1 81 ? -14.576 -0.922 2.685 1.00 92.12 81 GLN A CA 1
ATOM 620 C C . GLN A 1 81 ? -14.312 -1.087 4.186 1.00 92.12 81 GLN A C 1
ATOM 622 O O . GLN A 1 81 ? -15.252 -1.085 4.978 1.00 92.12 81 GLN A O 1
ATOM 627 N N . ALA A 1 82 ? -13.047 -1.133 4.609 1.00 87.88 82 ALA A N 1
ATOM 628 C CA . ALA A 1 82 ? -12.688 -1.187 6.024 1.00 87.88 82 ALA A CA 1
ATOM 629 C C . ALA A 1 82 ? -13.183 0.051 6.797 1.00 87.88 82 ALA A C 1
ATOM 631 O O . ALA A 1 82 ? -13.672 -0.072 7.922 1.00 87.88 82 ALA A O 1
ATOM 632 N N . MET A 1 83 ? -13.109 1.245 6.196 1.00 87.44 83 MET A N 1
ATOM 633 C CA . MET A 1 83 ? -13.660 2.471 6.785 1.00 87.44 83 MET A CA 1
ATOM 634 C C . MET A 1 83 ? -15.187 2.433 6.878 1.00 87.44 83 MET A C 1
ATOM 636 O O . MET A 1 83 ? -15.744 2.861 7.888 1.00 87.44 83 MET A O 1
ATOM 640 N N . GLU A 1 84 ? -15.873 1.944 5.846 1.00 88.69 84 GLU A N 1
ATOM 641 C CA . GLU A 1 84 ? -17.331 1.774 5.854 1.00 88.69 84 GLU A CA 1
ATOM 642 C C . GLU A 1 84 ? -17.766 0.756 6.913 1.00 88.69 84 GLU A C 1
ATOM 644 O O . GLU A 1 84 ? -18.661 1.042 7.711 1.00 88.69 84 GLU A O 1
ATOM 649 N N . PHE A 1 85 ? -17.059 -0.370 7.014 1.00 87.25 85 PHE A N 1
ATOM 650 C CA . PHE A 1 85 ? -17.276 -1.370 8.053 1.00 87.25 85 PHE A CA 1
ATOM 651 C C . PHE A 1 85 ? -17.081 -0.785 9.454 1.00 87.25 85 PHE A C 1
ATOM 653 O O . PHE A 1 85 ? -17.923 -0.994 10.325 1.00 87.25 85 PHE A O 1
ATOM 660 N N . ALA A 1 86 ? -16.012 -0.016 9.678 1.00 85.31 86 ALA A N 1
ATOM 661 C CA . ALA A 1 86 ? -15.744 0.617 10.967 1.00 85.31 86 ALA A CA 1
ATOM 662 C C . ALA A 1 86 ? -16.770 1.707 11.328 1.00 85.31 86 ALA A C 1
ATOM 664 O O . ALA A 1 86 ? -17.068 1.906 12.505 1.00 85.31 86 ALA A O 1
ATOM 665 N N . LYS A 1 87 ? -17.336 2.404 10.332 1.00 84.06 87 LYS A N 1
ATOM 666 C CA . LYS A 1 87 ? -18.457 3.338 10.536 1.00 84.06 87 LYS A CA 1
ATOM 667 C C . LYS A 1 87 ? -19.743 2.602 10.916 1.00 84.06 87 LYS A C 1
ATOM 669 O O . LYS A 1 87 ? -20.458 3.069 11.797 1.00 84.06 87 LYS A O 1
ATOM 674 N N . ALA A 1 88 ? -20.026 1.473 10.265 1.00 85.69 88 ALA A N 1
ATOM 675 C CA . ALA A 1 88 ? -21.199 0.644 10.540 1.00 85.69 88 ALA A CA 1
ATOM 676 C C . ALA A 1 88 ? -21.088 -0.134 11.866 1.00 85.69 88 ALA A C 1
ATOM 678 O O . ALA A 1 88 ? -22.103 -0.413 12.499 1.00 85.69 88 ALA A O 1
ATOM 679 N N . ASN A 1 89 ? -19.863 -0.440 12.306 1.00 81.81 89 ASN A N 1
ATOM 680 C CA . ASN A 1 89 ? -19.559 -1.174 13.535 1.00 81.81 89 ASN A CA 1
ATOM 681 C C . ASN A 1 89 ? -18.734 -0.299 14.493 1.00 81.81 89 ASN A C 1
ATOM 683 O O . ASN A 1 89 ? -17.536 -0.538 14.679 1.00 81.81 89 ASN A O 1
ATOM 687 N N . PRO A 1 90 ? -19.340 0.739 15.098 1.00 71.88 90 PRO A N 1
ATOM 688 C CA . PRO A 1 90 ? -18.636 1.564 16.065 1.00 71.88 90 PRO A CA 1
ATOM 689 C C . PRO A 1 90 ? -18.228 0.716 17.284 1.00 71.88 90 PRO A C 1
ATOM 691 O O . PRO A 1 90 ? -19.033 -0.085 17.769 1.00 71.88 90 PRO A O 1
ATOM 694 N N . PRO A 1 91 ? -17.003 0.883 17.818 1.00 65.12 91 PRO A N 1
ATOM 695 C CA . PRO A 1 91 ? -16.543 0.103 18.961 1.00 65.12 91 PRO A CA 1
ATOM 696 C C . PRO A 1 91 ? -17.464 0.343 20.164 1.00 65.12 91 PRO A C 1
ATOM 698 O O . PRO A 1 91 ? -17.676 1.486 20.580 1.00 65.12 91 PRO A O 1
ATOM 701 N N . SER A 1 92 ? -17.988 -0.738 20.748 1.00 62.16 92 SER A N 1
ATOM 702 C CA . SER A 1 92 ? -19.004 -0.742 21.818 1.00 62.16 92 SER A CA 1
ATOM 703 C C . SER A 1 92 ? -18.568 -0.120 23.160 1.00 62.16 92 SER A C 1
ATOM 705 O O . SER A 1 9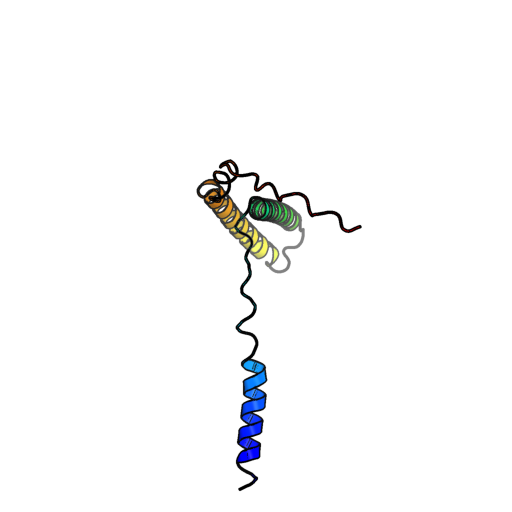2 ? -19.259 -0.269 24.161 1.00 62.16 92 SER A O 1
ATOM 707 N N . GLY A 1 93 ? -17.453 0.613 23.205 1.00 57.06 93 GLY A N 1
ATOM 708 C CA . GLY A 1 93 ? -16.944 1.296 24.398 1.00 57.06 93 GLY A CA 1
ATOM 709 C C . GLY A 1 93 ? -17.376 2.759 24.548 1.00 57.06 93 GLY A C 1
ATOM 710 O O . GLY A 1 93 ? -17.267 3.311 25.638 1.00 57.06 93 GLY A O 1
ATOM 711 N N . ALA A 1 94 ? -17.906 3.408 23.505 1.00 53.09 94 ALA A N 1
ATOM 712 C CA . ALA A 1 94 ? -18.264 4.833 23.587 1.00 53.09 94 ALA A CA 1
ATOM 713 C C . ALA A 1 94 ? -19.521 5.121 24.438 1.00 53.09 94 ALA A C 1
ATOM 715 O O . ALA A 1 94 ? -19.739 6.266 24.823 1.00 53.09 94 ALA A O 1
ATOM 716 N N . LYS A 1 95 ? -20.334 4.101 24.758 1.00 46.47 95 LYS A N 1
ATOM 717 C CA . LYS A 1 95 ? -21.552 4.237 25.584 1.00 46.47 95 LYS A CA 1
ATOM 718 C C . LYS A 1 95 ? -21.383 3.746 27.032 1.00 46.47 95 LYS A C 1
ATOM 720 O O . LYS A 1 95 ? -22.310 3.877 27.820 1.00 46.47 95 LYS A O 1
ATOM 725 N N . ALA A 1 96 ? -20.216 3.203 27.392 1.00 45.69 96 ALA A N 1
ATOM 726 C CA . ALA A 1 96 ? -19.943 2.675 28.734 1.00 45.69 96 ALA A CA 1
ATOM 727 C C . ALA A 1 96 ? -19.148 3.641 29.636 1.00 45.69 96 ALA A C 1
ATOM 729 O O . ALA A 1 96 ? -19.009 3.389 30.825 1.00 45.69 96 ALA A O 1
ATOM 730 N N . ALA A 1 97 ? -18.664 4.772 29.108 1.00 50.00 97 ALA A N 1
ATOM 731 C CA . ALA A 1 97 ? -17.909 5.763 29.884 1.00 50.00 97 ALA A CA 1
ATOM 732 C C . ALA A 1 97 ? -18.790 6.790 30.630 1.00 50.00 97 ALA A C 1
ATOM 734 O O . ALA A 1 97 ? -18.286 7.816 31.076 1.00 50.00 97 ALA A O 1
ATOM 735 N N . THR A 1 98 ? -20.105 6.561 30.745 1.00 47.59 98 THR A N 1
ATOM 736 C CA . THR A 1 98 ? -21.028 7.489 31.435 1.00 47.59 98 THR A CA 1
ATOM 737 C C . THR A 1 98 ? -21.888 6.835 32.522 1.00 47.59 98 THR A C 1
ATOM 739 O O . THR A 1 98 ? -22.845 7.441 32.992 1.00 47.59 98 THR A O 1
ATOM 742 N N . GLY A 1 99 ? -21.540 5.628 32.976 1.00 42.41 99 GLY A N 1
ATOM 743 C CA . GLY A 1 99 ? -22.156 5.003 34.149 1.00 42.41 99 GLY A CA 1
ATOM 744 C C . GLY A 1 99 ? -21.231 5.043 35.368 1.00 42.41 99 GLY A C 1
ATOM 745 O O . GLY A 1 99 ? -20.370 4.184 35.495 1.00 42.41 99 GLY A O 1
ATOM 746 N N . THR A 1 100 ? -21.384 6.056 36.230 1.00 41.16 100 THR A N 1
ATOM 747 C CA . THR A 1 100 ? -21.705 5.913 37.674 1.00 41.16 100 THR A CA 1
ATOM 748 C C . THR A 1 100 ? -21.326 4.536 38.263 1.00 41.16 100 THR A C 1
ATOM 750 O O . THR A 1 100 ? -21.90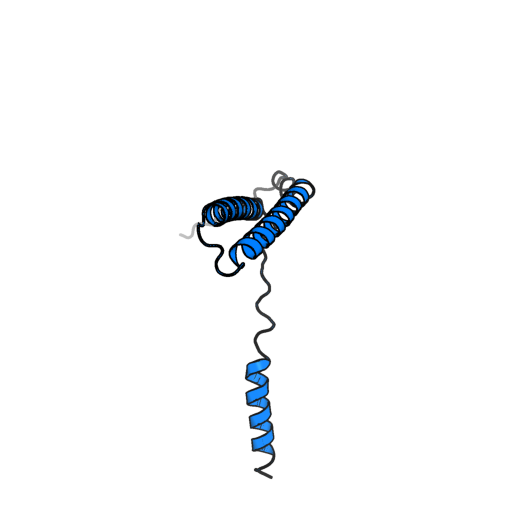7 3.540 37.850 1.00 41.16 100 THR A O 1
ATOM 753 N N . THR A 1 101 ? -20.421 4.318 39.230 1.00 45.28 101 THR A N 1
ATOM 754 C CA . THR A 1 101 ? -20.073 4.940 40.545 1.00 45.28 101 THR A CA 1
ATOM 755 C C . THR A 1 101 ? -19.074 3.954 41.233 1.00 45.28 101 THR A C 1
ATOM 757 O O . THR A 1 101 ? -18.868 2.883 40.663 1.00 45.28 101 THR A O 1
ATOM 760 N N . PRO A 1 102 ? -18.549 4.140 42.470 1.00 46.81 102 PRO A N 1
ATOM 761 C CA . PRO A 1 102 ? -18.579 5.295 43.364 1.00 46.81 102 PRO A CA 1
ATOM 762 C C . PRO A 1 102 ? -17.196 5.690 43.916 1.00 46.81 102 PRO A C 1
ATOM 764 O O . PRO A 1 102 ? -16.209 4.961 43.849 1.00 46.81 102 PRO A O 1
ATOM 767 N N . ALA A 1 103 ? -17.168 6.856 44.556 1.00 50.75 103 ALA A N 1
ATOM 768 C CA . ALA A 1 103 ? -16.188 7.169 45.576 1.00 50.75 103 ALA A CA 1
ATOM 769 C C . ALA A 1 103 ? -16.179 6.062 46.648 1.00 50.75 103 ALA A C 1
ATOM 771 O O . ALA A 1 103 ? -17.097 5.971 47.461 1.00 50.75 103 ALA A O 1
ATOM 772 N N . THR A 1 104 ? -15.135 5.238 46.676 1.00 42.75 104 THR A N 1
ATOM 773 C CA . THR A 1 104 ? -14.718 4.575 47.912 1.00 42.75 104 THR A CA 1
ATOM 774 C C . THR A 1 104 ? -13.753 5.523 48.596 1.00 42.75 104 THR A C 1
ATOM 776 O O . THR A 1 104 ? -12.562 5.580 48.298 1.00 42.75 104 THR A O 1
ATOM 779 N N . SER A 1 105 ? -14.326 6.316 49.494 1.00 45.22 105 SER A N 1
ATOM 780 C CA . SER A 1 105 ? -13.642 6.956 50.605 1.00 45.22 105 SER A CA 1
ATOM 781 C C . SER A 1 105 ? -12.717 5.948 51.293 1.00 45.22 105 SER A C 1
ATOM 783 O O . SER A 1 105 ? -13.176 5.084 52.041 1.00 45.22 105 SER A O 1
ATOM 785 N N . ALA A 1 106 ? -11.416 6.056 51.033 1.00 44.28 106 ALA A N 1
ATOM 786 C CA . ALA A 1 106 ? -10.410 5.492 51.915 1.00 44.28 106 ALA A CA 1
ATOM 787 C C . ALA A 1 106 ? -10.482 6.257 53.255 1.00 44.28 106 ALA A C 1
ATOM 789 O O . ALA A 1 106 ? -10.455 7.491 53.239 1.00 44.28 106 ALA A O 1
ATOM 790 N N . PRO A 1 107 ? -10.621 5.579 54.406 1.00 54.88 107 PRO A N 1
ATOM 791 C CA . PRO A 1 107 ? -10.556 6.238 55.706 1.00 54.88 107 PRO A CA 1
ATOM 792 C C . PRO A 1 107 ? -9.149 6.828 55.939 1.00 54.88 107 PRO A C 1
ATOM 794 O O . PRO A 1 107 ? -8.167 6.265 55.445 1.00 54.88 107 PRO A O 1
ATOM 797 N N . PRO A 1 108 ? -9.015 7.94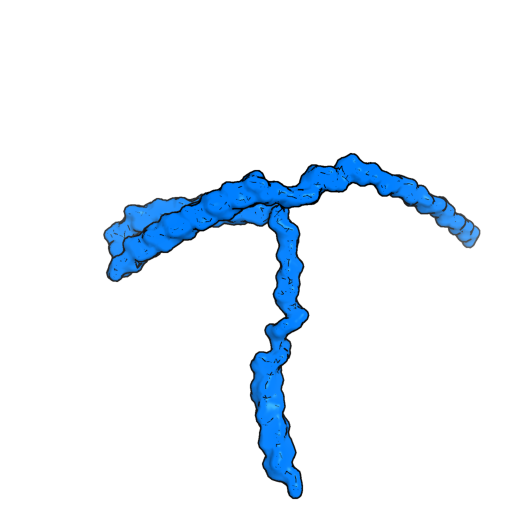9 56.676 1.00 50.75 108 PRO A N 1
ATOM 798 C CA . PRO A 1 108 ? -7.711 8.528 56.977 1.00 50.75 108 PRO A CA 1
ATOM 799 C C . PRO A 1 108 ? -6.890 7.555 57.830 1.00 50.75 108 PRO A C 1
ATOM 801 O O . PRO A 1 108 ? -7.372 7.008 58.823 1.00 50.75 108 PRO A O 1
ATOM 804 N N . ALA A 1 109 ? -5.641 7.336 57.421 1.00 52.97 109 ALA A N 1
ATOM 805 C CA . ALA A 1 109 ? -4.666 6.546 58.159 1.00 52.97 109 ALA A CA 1
ATOM 806 C C . ALA A 1 109 ? -4.481 7.100 59.589 1.00 52.97 109 ALA A C 1
ATOM 808 O O . ALA A 1 109 ? -4.405 8.320 59.759 1.00 52.97 109 ALA A O 1
ATOM 809 N N . PRO A 1 110 ? -4.382 6.246 60.624 1.00 49.53 110 PRO A N 1
ATOM 810 C CA . PRO A 1 110 ? -4.109 6.706 61.977 1.00 49.53 110 PRO A CA 1
ATOM 811 C C . PRO A 1 110 ? -2.666 7.210 62.094 1.00 49.53 110 PRO A C 1
ATOM 813 O O . PRO A 1 110 ? -1.711 6.511 61.748 1.00 49.53 110 PRO A O 1
ATOM 816 N N . ALA A 1 111 ? -2.533 8.428 62.617 1.00 45.09 111 ALA A N 1
ATOM 817 C CA . ALA A 1 111 ? -1.281 9.016 63.065 1.00 45.09 111 ALA A CA 1
ATOM 818 C C . ALA A 1 111 ? -0.582 8.089 64.074 1.00 45.09 111 ALA A C 1
ATOM 820 O O . ALA A 1 111 ? -1.200 7.633 65.039 1.00 45.09 111 ALA A O 1
ATOM 821 N N . LYS A 1 112 ? 0.711 7.832 63.861 1.00 48.75 112 LYS A N 1
ATOM 822 C CA . LYS A 1 112 ? 1.596 7.312 64.904 1.00 48.75 112 LYS A CA 1
ATOM 823 C C . LYS A 1 112 ? 2.379 8.479 65.501 1.00 48.75 112 LYS A C 1
ATOM 825 O O . LYS A 1 112 ? 2.878 9.318 64.755 1.00 48.75 112 LYS A O 1
ATOM 830 N N . GLN A 1 113 ? 2.361 8.508 66.832 1.00 46.72 113 GLN A N 1
ATOM 831 C CA . GLN A 1 113 ? 3.136 9.371 67.726 1.00 46.72 113 GLN A CA 1
ATOM 832 C C . GLN A 1 113 ? 4.637 9.256 67.470 1.00 46.72 113 GLN A C 1
ATOM 834 O O . GLN A 1 113 ? 5.072 8.152 67.064 1.00 46.72 113 GLN A O 1
#

Sequence (113 aa):
MLKRSVTAALVLAVGFVLGFVTLAFTQDKPPATRAGLHQIYAAAKSLEETQRHLERAEHYFGGHRAKALELVKQASGELKQAMEFAKANPPSGAKAATGTTPATSAPPAPAKQ

Secondary structure (DSSP, 8-state):
-HHHHHHHHHHHHHHHHHHS-SSS-------S-HHHHHHHHHHHHHHHHHHHHHHH-S--GGGHHHHHHHHHHHHHHHHHHHHHHHHHS--TTTTSTT-------PPPPPPP-

pLDDT: mean 70.34, std 19.91, range [41.16, 96.81]

Radius of gyration: 28.16 Å; chains: 1; bounding box: 48×59×85 Å